Protein AF-A0A1M3BGA8-F1 (afdb_monomer_lite)

Sequence (116 aa):
MAIFKTNVILDMSLWQHWASPDEICKALLWLKDRVGLDRVVFASDMAGIEVSWTLKEWADQVWSFKEISKQLGGEITQEELELVMGGNAARLMALETPVGVGASARSSSNNTEERK

Structure (mmCIF, N/CA/C/O backbone):
data_AF-A0A1M3BGA8-F1
#
_entry.id   AF-A0A1M3BGA8-F1
#
loop_
_atom_site.group_PDB
_atom_site.id
_atom_site.type_symbol
_atom_site.label_atom_id
_atom_site.label_alt_id
_atom_site.label_comp_id
_atom_site.label_asym_id
_atom_site.label_entity_id
_atom_site.label_seq_id
_atom_site.pdbx_PDB_ins_code
_atom_site.Cartn_x
_atom_site.Cartn_y
_atom_site.Cartn_z
_atom_site.occupancy
_atom_site.B_iso_or_equiv
_atom_site.auth_seq_id
_atom_site.auth_comp_id
_atom_site.auth_asym_id
_atom_site.auth_atom_id
_atom_site.pdbx_PDB_model_num
ATOM 1 N N . MET A 1 1 ? -11.989 -15.269 -3.824 1.00 74.81 1 MET A N 1
ATOM 2 C CA . MET A 1 1 ? -11.107 -16.383 -3.399 1.00 74.81 1 MET A CA 1
ATOM 3 C C . MET A 1 1 ? -10.283 -16.023 -2.159 1.00 74.81 1 MET A C 1
ATOM 5 O O . MET A 1 1 ? -10.409 -16.740 -1.177 1.00 74.81 1 MET A O 1
ATOM 9 N N . ALA A 1 2 ? -9.520 -14.921 -2.154 1.00 86.06 2 ALA A N 1
ATOM 10 C CA . ALA A 1 2 ? -8.678 -14.511 -1.013 1.00 86.06 2 ALA A CA 1
ATOM 11 C C . ALA A 1 2 ? -9.438 -14.134 0.279 1.00 86.06 2 ALA A C 1
ATOM 13 O O . ALA A 1 2 ? -8.926 -14.329 1.378 1.00 86.06 2 ALA A O 1
ATOM 14 N N . ILE A 1 3 ? -10.694 -13.680 0.161 1.00 90.56 3 ILE A N 1
ATOM 15 C CA . ILE A 1 3 ? -11.580 -13.427 1.316 1.00 90.56 3 ILE A CA 1
ATOM 16 C C . ILE A 1 3 ? -11.755 -14.695 2.173 1.00 90.56 3 ILE A C 1
ATOM 18 O O . ILE A 1 3 ? -11.763 -14.621 3.394 1.00 90.56 3 ILE A O 1
ATOM 22 N N . PHE A 1 4 ? -11.855 -15.868 1.539 1.00 91.06 4 PHE A N 1
ATOM 23 C CA . PHE A 1 4 ? -12.150 -17.134 2.224 1.00 91.06 4 PHE A CA 1
ATOM 24 C C . PHE A 1 4 ? -10.919 -18.018 2.448 1.00 91.06 4 PHE A C 1
ATOM 26 O O . PHE A 1 4 ? -10.983 -18.971 3.218 1.00 91.06 4 PHE A O 1
ATOM 33 N N . LYS A 1 5 ? -9.809 -17.745 1.753 1.00 91.50 5 LYS A N 1
ATOM 34 C CA . LYS A 1 5 ? -8.579 -18.541 1.819 1.00 91.50 5 LYS A CA 1
ATOM 35 C C . LYS A 1 5 ? -7.453 -17.694 2.397 1.00 91.50 5 LYS A C 1
ATOM 37 O O . LYS A 1 5 ? -6.947 -16.797 1.730 1.00 91.50 5 LYS A O 1
ATOM 42 N N . THR A 1 6 ? -7.058 -17.994 3.629 1.00 88.06 6 THR A N 1
ATOM 43 C CA . THR A 1 6 ? -6.031 -17.241 4.369 1.00 88.06 6 THR A CA 1
ATOM 44 C C . THR A 1 6 ? -4.625 -17.410 3.798 1.00 88.06 6 THR A C 1
ATOM 46 O O . THR A 1 6 ? -3.786 -16.540 3.984 1.00 88.06 6 THR A O 1
ATOM 49 N N . ASN A 1 7 ? -4.381 -18.485 3.047 1.00 89.88 7 ASN A N 1
ATOM 50 C CA . ASN A 1 7 ? -3.117 -18.766 2.368 1.00 89.88 7 ASN A CA 1
ATOM 51 C C . ASN A 1 7 ? -2.995 -18.109 0.979 1.00 89.88 7 ASN A C 1
ATOM 53 O O . ASN A 1 7 ? -2.104 -18.467 0.213 1.00 89.88 7 ASN A O 1
ATOM 57 N N . VAL A 1 8 ? -3.913 -17.208 0.625 1.00 91.44 8 VAL A N 1
ATOM 58 C CA . VAL A 1 8 ? -3.879 -16.458 -0.634 1.00 91.44 8 VAL A CA 1
ATOM 59 C C . VAL A 1 8 ? -3.529 -15.008 -0.328 1.00 91.44 8 VAL A C 1
ATOM 61 O O . VAL A 1 8 ? -4.224 -14.349 0.446 1.00 91.44 8 VAL A O 1
ATOM 64 N N . ILE A 1 9 ? -2.463 -14.537 -0.968 1.00 92.25 9 ILE A N 1
ATOM 65 C CA . ILE A 1 9 ? -2.006 -13.147 -0.967 1.00 92.25 9 ILE A CA 1
ATOM 66 C C . ILE A 1 9 ? -2.484 -12.490 -2.259 1.00 92.25 9 ILE A C 1
ATOM 68 O O . ILE A 1 9 ? -2.617 -13.163 -3.283 1.00 92.25 9 ILE A O 1
ATOM 72 N N . LEU A 1 10 ? -2.776 -11.198 -2.194 1.00 93.00 10 LEU A N 1
ATOM 73 C CA . LEU A 1 10 ? -3.153 -10.391 -3.344 1.00 93.00 10 LEU A CA 1
ATOM 74 C C . LEU A 1 10 ? -1.998 -9.468 -3.710 1.00 93.00 10 LEU A C 1
ATOM 76 O O . LEU A 1 10 ? -1.472 -8.773 -2.847 1.00 93.00 10 LEU A O 1
ATOM 80 N N . ASP A 1 11 ? -1.635 -9.430 -4.980 1.00 89.38 11 ASP A N 1
ATOM 81 C CA . ASP A 1 11 ? -0.917 -8.309 -5.563 1.00 89.38 11 ASP A CA 1
ATOM 82 C C . ASP A 1 11 ? -1.934 -7.331 -6.156 1.00 89.38 11 ASP A C 1
ATOM 84 O O . ASP A 1 11 ? -2.936 -7.724 -6.759 1.00 89.38 11 ASP A O 1
ATOM 88 N N . MET A 1 12 ? -1.725 -6.038 -5.923 1.00 85.94 12 MET A N 1
ATOM 89 C CA . MET A 1 12 ? -2.543 -5.017 -6.563 1.00 85.94 12 MET A CA 1
ATOM 90 C C . MET A 1 12 ? -1.795 -4.477 -7.772 1.00 85.94 12 MET A C 1
ATOM 92 O O . MET A 1 12 ? -0.759 -3.834 -7.619 1.00 85.94 12 MET A O 1
ATOM 96 N N . SER A 1 13 ? -2.361 -4.722 -8.949 1.00 81.50 13 SER A N 1
ATOM 97 C CA . SER A 1 13 ? -1.872 -4.219 -10.226 1.00 81.50 13 SER A CA 1
ATOM 98 C C . SER A 1 13 ? -2.084 -2.713 -10.363 1.00 81.50 13 SER A C 1
ATOM 100 O O . SER A 1 13 ? -3.190 -2.254 -10.655 1.00 81.50 13 SER A O 1
ATOM 102 N N . LEU A 1 14 ? -1.030 -1.928 -10.147 1.00 79.94 14 LEU A N 1
ATOM 103 C CA . LEU A 1 14 ? -1.089 -0.466 -10.072 1.00 79.94 14 LEU A CA 1
ATOM 104 C C . LEU A 1 14 ? -0.704 0.233 -11.378 1.00 79.94 14 LEU A C 1
ATOM 106 O O . LEU A 1 14 ? 0.248 1.009 -11.440 1.00 79.94 14 LEU A O 1
ATOM 110 N N . TRP A 1 15 ? -1.480 -0.013 -12.429 1.00 77.81 15 TRP A N 1
ATOM 111 C CA . TRP A 1 15 ? -1.278 0.596 -13.743 1.00 77.81 15 TRP A CA 1
ATOM 112 C C . TRP A 1 15 ? -1.530 2.110 -13.681 1.00 77.81 15 TRP A C 1
ATOM 114 O O . TRP A 1 15 ? -2.670 2.553 -13.812 1.00 77.81 15 TRP A O 1
ATOM 124 N N . GLN A 1 16 ? -0.464 2.905 -13.524 1.00 72.94 16 GLN A N 1
ATOM 125 C CA . GLN A 1 16 ? -0.515 4.362 -13.283 1.00 72.94 16 GLN A CA 1
ATOM 126 C C . GLN A 1 16 ? -1.388 5.176 -14.264 1.00 72.94 16 GLN A C 1
ATOM 128 O O . GLN A 1 16 ? -1.829 6.269 -13.930 1.00 72.94 16 GLN A O 1
ATOM 133 N N . HIS A 1 17 ? -1.650 4.663 -15.472 1.00 77.75 17 HIS A N 1
ATOM 134 C CA . HIS A 1 17 ? -2.429 5.355 -16.515 1.00 77.75 17 HIS A CA 1
ATOM 135 C C . HIS A 1 17 ? -3.913 5.001 -16.546 1.00 77.75 17 HIS A C 1
ATOM 137 O O . HIS A 1 17 ? -4.668 5.601 -17.305 1.00 77.75 17 HIS A O 1
ATOM 143 N N . TRP A 1 18 ? -4.323 3.983 -15.793 1.00 78.00 18 TRP A N 1
ATOM 144 C CA . TRP A 1 18 ? -5.657 3.389 -15.912 1.00 78.00 18 TRP A CA 1
ATOM 145 C C . TRP A 1 18 ? -6.588 3.759 -14.760 1.00 78.00 18 TRP A C 1
ATOM 147 O O . TRP A 1 18 ? -7.785 3.500 -14.851 1.00 78.00 18 TRP A O 1
ATOM 157 N N . ALA A 1 19 ? -6.057 4.360 -13.694 1.00 82.62 19 ALA A N 1
ATOM 158 C CA . ALA A 1 19 ? -6.834 4.794 -12.544 1.00 82.62 19 ALA A CA 1
ATOM 159 C C . ALA A 1 19 ? -6.183 6.005 -11.868 1.00 82.62 19 ALA A C 1
ATOM 161 O O . ALA A 1 19 ? -4.962 6.097 -11.745 1.00 82.62 19 ALA A O 1
ATOM 162 N N . SER A 1 20 ? -7.017 6.926 -11.399 1.00 88.19 20 SER A N 1
ATOM 163 C CA . SER A 1 20 ? -6.590 8.040 -10.557 1.00 88.19 20 SER A CA 1
ATOM 164 C C . SER A 1 20 ? -6.130 7.560 -9.171 1.00 88.19 20 SER A C 1
ATOM 166 O O . SER A 1 20 ? -6.556 6.497 -8.704 1.00 88.19 20 SER A O 1
ATOM 168 N N . PRO A 1 21 ? -5.315 8.357 -8.453 1.00 89.19 21 PRO A N 1
ATOM 169 C CA . PRO A 1 21 ? -4.935 8.049 -7.076 1.00 89.19 21 PRO A CA 1
ATOM 170 C C . PRO A 1 21 ? -6.121 7.742 -6.149 1.00 89.19 21 PRO A C 1
ATOM 172 O O . PRO A 1 21 ? -6.055 6.802 -5.359 1.00 89.19 21 PRO A O 1
ATOM 175 N N . ASP A 1 22 ? -7.229 8.472 -6.283 1.00 93.12 22 ASP A N 1
ATOM 176 C CA . ASP A 1 22 ? -8.437 8.260 -5.480 1.00 93.12 22 ASP A CA 1
ATOM 177 C C . ASP A 1 22 ? -9.092 6.905 -5.766 1.00 93.12 22 ASP A C 1
ATOM 179 O O . ASP A 1 22 ? -9.541 6.225 -4.844 1.00 93.12 22 ASP A O 1
ATOM 183 N N . GLU A 1 23 ? -9.161 6.488 -7.032 1.00 92.00 23 GLU A N 1
ATOM 184 C CA . GLU A 1 23 ? -9.719 5.185 -7.422 1.00 92.00 23 GLU A CA 1
ATOM 185 C C . GLU A 1 23 ? -8.882 4.034 -6.870 1.00 92.00 23 GLU A C 1
ATOM 187 O O . GLU A 1 23 ? -9.422 3.052 -6.354 1.00 92.00 23 GLU A O 1
ATOM 192 N N . ILE A 1 24 ? -7.563 4.189 -6.904 1.00 91.38 24 ILE A N 1
ATOM 193 C CA . ILE A 1 24 ? -6.627 3.214 -6.354 1.00 91.38 24 ILE A CA 1
ATOM 194 C C . ILE A 1 24 ? -6.739 3.166 -4.826 1.00 91.38 24 ILE A C 1
ATOM 196 O O . ILE A 1 24 ? -6.800 2.084 -4.238 1.00 91.38 24 ILE A O 1
ATOM 200 N N . CYS A 1 25 ? -6.846 4.321 -4.169 1.00 94.25 25 CYS A N 1
ATOM 201 C CA . CYS A 1 25 ? -7.054 4.390 -2.728 1.00 94.25 25 CYS A CA 1
ATOM 202 C C . CYS A 1 25 ? -8.389 3.741 -2.313 1.00 94.25 25 CYS A C 1
ATOM 204 O O . CYS A 1 25 ? -8.429 2.977 -1.347 1.00 94.25 25 CYS A O 1
ATOM 206 N N . LYS A 1 26 ? -9.473 3.943 -3.079 1.00 95.25 26 LYS A N 1
ATOM 207 C CA . LYS A 1 26 ? -10.756 3.240 -2.867 1.00 95.25 26 LYS A CA 1
ATOM 208 C C . LYS A 1 26 ? -10.611 1.726 -2.996 1.00 95.25 26 LYS A C 1
ATOM 210 O O . LYS A 1 26 ? -11.204 0.996 -2.204 1.00 95.25 26 LYS A O 1
ATOM 215 N N . ALA A 1 27 ? -9.831 1.245 -3.965 1.00 93.44 27 ALA A N 1
ATOM 216 C CA . ALA A 1 27 ? -9.564 -0.182 -4.116 1.00 93.44 27 ALA A CA 1
ATOM 217 C C . ALA A 1 27 ? -8.809 -0.746 -2.901 1.00 93.44 27 ALA A C 1
ATOM 219 O O . ALA A 1 27 ? -9.182 -1.800 -2.386 1.00 93.44 27 ALA A O 1
ATOM 220 N N . LEU A 1 28 ? -7.816 -0.017 -2.381 1.00 94.38 28 LEU A N 1
ATOM 221 C CA . LEU A 1 28 ? -7.115 -0.388 -1.148 1.00 94.38 28 LEU A CA 1
ATOM 222 C C . LEU A 1 28 ? -8.034 -0.408 0.073 1.00 94.38 28 LEU A C 1
ATOM 224 O O . LEU A 1 28 ? -7.982 -1.365 0.839 1.00 94.38 28 LEU A O 1
ATOM 228 N N . LEU A 1 29 ? -8.905 0.589 0.241 1.00 96.88 29 LEU A N 1
ATOM 229 C CA . LEU A 1 29 ? -9.904 0.597 1.316 1.00 96.88 29 LEU A CA 1
ATOM 230 C C . LEU A 1 29 ? -10.849 -0.606 1.216 1.00 96.88 29 LEU A C 1
ATOM 232 O O . LEU A 1 29 ? -11.105 -1.292 2.202 1.00 96.88 29 LEU A O 1
ATOM 236 N N . TRP A 1 30 ? -11.303 -0.933 0.007 1.00 95.69 30 TRP A N 1
ATOM 237 C CA . TRP A 1 30 ? -12.130 -2.115 -0.209 1.00 95.69 30 TRP A CA 1
ATOM 238 C C . TRP A 1 30 ? -11.385 -3.415 0.134 1.00 95.69 30 TRP A C 1
ATOM 240 O O . TRP A 1 30 ? -11.954 -4.317 0.753 1.00 95.69 30 TRP A O 1
ATOM 250 N N . LEU A 1 31 ? -10.105 -3.523 -0.235 1.00 95.19 31 LEU A N 1
ATOM 251 C CA . LEU A 1 31 ? -9.266 -4.671 0.114 1.00 95.19 31 LEU A CA 1
ATOM 252 C C . LEU A 1 31 ? -9.022 -4.763 1.622 1.00 95.19 31 LEU A C 1
ATOM 254 O O . LEU A 1 31 ? -9.115 -5.859 2.181 1.00 95.19 31 LEU A O 1
ATOM 258 N N . LYS A 1 32 ? -8.775 -3.629 2.284 1.00 95.56 32 LYS A N 1
ATOM 259 C CA . LYS A 1 32 ? -8.655 -3.529 3.740 1.00 95.56 32 LYS A CA 1
ATOM 260 C C . LYS A 1 32 ? -9.880 -4.134 4.422 1.00 95.56 32 LYS A C 1
ATOM 262 O O . LYS A 1 32 ? -9.727 -5.067 5.205 1.00 95.56 32 LYS A O 1
ATOM 267 N N . ASP A 1 33 ? -11.078 -3.692 4.049 1.00 95.81 33 ASP A N 1
ATOM 268 C CA . ASP A 1 33 ? -12.329 -4.126 4.684 1.00 95.81 33 ASP A CA 1
ATOM 269 C C . ASP A 1 33 ? -12.651 -5.611 4.465 1.00 95.81 33 ASP A C 1
ATOM 271 O O . ASP A 1 33 ? -13.366 -6.231 5.253 1.00 95.81 33 ASP A O 1
ATOM 275 N N . ARG A 1 34 ? -12.174 -6.199 3.362 1.00 94.62 34 ARG A N 1
ATOM 276 C CA . ARG A 1 34 ? -12.551 -7.563 2.952 1.00 94.62 34 ARG A CA 1
ATOM 277 C C . ARG A 1 34 ? -11.493 -8.616 3.240 1.00 94.62 34 ARG A C 1
ATOM 279 O O . ARG A 1 34 ? -11.836 -9.790 3.383 1.00 94.62 34 ARG A O 1
ATOM 286 N N . VAL A 1 35 ? -10.224 -8.229 3.238 1.00 94.75 35 VAL A N 1
ATOM 287 C CA . VAL A 1 35 ? -9.082 -9.153 3.267 1.00 94.75 35 VAL A CA 1
ATOM 288 C C . VAL A 1 35 ? -8.045 -8.729 4.310 1.00 94.75 35 VAL A C 1
ATOM 290 O O . VAL A 1 35 ? -7.398 -9.603 4.883 1.00 94.75 35 VAL A O 1
ATOM 293 N N . GLY A 1 36 ? -7.926 -7.439 4.612 1.00 95.25 36 GLY A N 1
ATOM 294 C CA . GLY A 1 36 ? -6.841 -6.909 5.432 1.00 95.25 36 GLY A CA 1
ATOM 295 C C . GLY A 1 36 ? -5.600 -6.610 4.591 1.00 95.25 36 GLY A C 1
ATOM 296 O O . GLY A 1 36 ? -5.236 -7.363 3.681 1.00 95.25 36 GLY A O 1
ATOM 297 N N . LEU A 1 37 ? -4.960 -5.473 4.875 1.00 95.94 37 LEU A N 1
ATOM 298 C CA . LEU A 1 37 ? -3.793 -5.004 4.121 1.00 95.94 37 LEU A CA 1
ATOM 299 C C . LEU A 1 37 ? -2.512 -5.781 4.448 1.00 95.94 37 LEU A C 1
ATOM 301 O O . LEU A 1 37 ? -1.559 -5.714 3.684 1.00 95.94 37 LEU A O 1
ATOM 305 N N . ASP A 1 38 ? -2.502 -6.618 5.487 1.00 95.50 38 ASP A N 1
ATOM 306 C CA . ASP A 1 38 ? -1.438 -7.588 5.787 1.00 95.50 38 ASP A CA 1
ATOM 307 C C . ASP A 1 38 ? -1.323 -8.716 4.741 1.00 95.50 38 ASP A C 1
ATOM 309 O O . ASP A 1 38 ? -0.407 -9.539 4.787 1.00 95.50 38 ASP A O 1
ATOM 313 N N . ARG A 1 39 ? -2.246 -8.773 3.778 1.00 94.81 39 ARG A N 1
ATOM 314 C CA . ARG A 1 39 ? -2.242 -9.755 2.684 1.00 94.81 39 ARG A CA 1
ATOM 315 C C . ARG A 1 39 ? -2.213 -9.115 1.301 1.00 94.81 39 ARG A C 1
ATOM 317 O O . ARG A 1 39 ? -2.481 -9.806 0.319 1.00 94.81 39 ARG A O 1
ATOM 324 N N . VAL A 1 40 ? -1.892 -7.824 1.219 1.00 95.00 40 VAL A N 1
ATOM 325 C CA . VAL A 1 40 ? -1.820 -7.072 -0.038 1.00 95.00 40 VAL A CA 1
ATOM 326 C C . VAL A 1 40 ? -0.384 -6.632 -0.303 1.00 95.00 40 VAL A C 1
ATOM 328 O O . VAL A 1 40 ? 0.254 -6.018 0.547 1.00 95.00 40 VAL A O 1
ATOM 331 N N . VAL A 1 41 ? 0.130 -6.936 -1.489 1.00 92.50 41 VAL A N 1
ATOM 332 C CA . VAL A 1 41 ? 1.468 -6.547 -1.940 1.00 92.50 41 VAL A CA 1
ATOM 333 C C . VAL A 1 41 ? 1.345 -5.474 -3.016 1.00 92.50 41 VAL A C 1
ATOM 335 O O . VAL A 1 41 ? 0.545 -5.596 -3.945 1.00 92.50 41 VAL A O 1
ATOM 338 N N . PHE A 1 42 ? 2.149 -4.420 -2.891 1.00 87.44 42 PHE A N 1
ATOM 339 C CA . PHE A 1 42 ? 2.307 -3.412 -3.930 1.00 87.44 42 PHE A CA 1
ATOM 340 C C . PHE A 1 42 ? 3.023 -3.997 -5.153 1.00 87.44 42 PHE A C 1
ATOM 342 O O . PHE A 1 42 ? 4.134 -4.517 -5.040 1.00 87.44 42 PHE A O 1
ATOM 349 N N . ALA A 1 43 ? 2.415 -3.848 -6.328 1.00 85.94 43 ALA A N 1
ATOM 350 C CA . ALA A 1 43 ? 3.042 -4.128 -7.611 1.00 85.94 43 ALA A CA 1
ATOM 351 C C . ALA A 1 43 ? 2.824 -2.926 -8.532 1.00 85.94 43 ALA A C 1
ATOM 353 O O . ALA A 1 43 ? 1.695 -2.609 -8.890 1.00 85.94 43 ALA A O 1
ATOM 354 N N . SER A 1 44 ? 3.901 -2.229 -8.905 1.00 81.94 44 SER A N 1
ATOM 355 C CA . SER A 1 44 ? 3.809 -1.026 -9.744 1.00 81.94 44 SER A CA 1
ATOM 356 C C . SER A 1 44 ? 3.432 -1.309 -11.198 1.00 81.94 44 SER A C 1
ATOM 358 O O . SER A 1 44 ? 3.121 -0.371 -11.922 1.00 81.94 44 SER A O 1
ATOM 360 N N . ASP A 1 45 ? 3.522 -2.568 -11.644 1.00 79.88 45 ASP A N 1
ATOM 361 C CA . ASP A 1 45 ? 3.283 -2.998 -13.027 1.00 79.88 45 ASP A CA 1
ATOM 362 C C . ASP A 1 45 ? 4.013 -2.142 -14.082 1.00 79.88 45 ASP A C 1
ATOM 364 O O . ASP A 1 45 ? 3.540 -1.913 -15.190 1.00 79.88 45 ASP A O 1
ATOM 368 N N . MET A 1 46 ? 5.225 -1.689 -13.745 1.00 72.06 46 MET A N 1
ATOM 369 C CA . MET A 1 46 ? 5.999 -0.697 -14.507 1.00 72.06 46 MET A CA 1
ATOM 370 C C . MET A 1 46 ? 6.776 -1.273 -15.718 1.00 72.06 46 MET A C 1
ATOM 372 O O . MET A 1 46 ? 7.665 -0.618 -16.262 1.00 72.06 46 MET A O 1
ATOM 376 N N . ALA A 1 47 ? 6.510 -2.504 -16.166 1.00 61.66 47 ALA A N 1
ATOM 377 C CA . ALA A 1 47 ? 7.314 -3.131 -17.221 1.00 61.66 47 ALA A CA 1
ATOM 378 C C . ALA A 1 47 ? 6.865 -2.717 -18.640 1.00 61.66 47 ALA A C 1
ATOM 380 O O . ALA A 1 47 ? 5.840 -3.173 -19.136 1.00 61.66 47 ALA A O 1
ATOM 381 N N . GLY A 1 48 ? 7.680 -1.907 -19.329 1.00 61.53 48 GLY A N 1
ATOM 382 C CA . GLY A 1 48 ? 7.615 -1.720 -20.790 1.00 61.53 48 GLY A CA 1
ATOM 383 C C . GLY A 1 48 ? 6.541 -0.765 -21.330 1.00 61.53 48 GLY A C 1
ATOM 384 O O . GLY A 1 48 ? 6.420 -0.635 -22.546 1.00 61.53 48 GLY A O 1
ATOM 385 N N . ILE A 1 49 ? 5.792 -0.086 -20.462 1.00 57.88 49 ILE A N 1
ATOM 386 C CA . ILE A 1 49 ? 4.814 0.953 -20.824 1.00 57.88 49 ILE A CA 1
ATOM 387 C C . ILE A 1 49 ? 5.429 2.342 -20.639 1.00 57.88 49 ILE A C 1
ATOM 389 O O . ILE A 1 49 ? 6.254 2.539 -19.750 1.00 57.88 49 ILE A O 1
ATOM 393 N N . GLU A 1 50 ? 5.045 3.296 -21.492 1.00 58.16 50 GLU A N 1
ATOM 394 C CA . GLU A 1 50 ? 5.416 4.712 -21.382 1.00 58.16 50 GLU A CA 1
ATOM 395 C C . GLU A 1 50 ? 5.214 5.175 -19.935 1.00 58.16 50 GLU A C 1
ATOM 397 O O . GLU A 1 50 ? 4.138 4.988 -19.381 1.00 58.16 50 GLU A O 1
ATOM 402 N N . VAL A 1 51 ? 6.249 5.689 -19.272 1.00 64.69 51 VAL A N 1
ATOM 403 C CA . VAL A 1 51 ? 6.165 6.055 -17.854 1.00 64.69 51 VAL A CA 1
ATOM 404 C C . VAL A 1 51 ? 5.909 7.550 -17.719 1.00 64.69 51 VAL A C 1
ATOM 406 O O . VAL A 1 51 ? 6.802 8.343 -17.997 1.00 64.69 51 VAL A O 1
ATOM 409 N N . SER A 1 52 ? 4.700 7.950 -17.305 1.00 74.56 52 SER A N 1
ATOM 410 C CA . SER A 1 52 ? 4.448 9.365 -16.983 1.00 74.56 52 SER A CA 1
ATOM 411 C C . SER A 1 52 ? 5.174 9.770 -15.707 1.00 74.56 52 SER A C 1
ATOM 413 O O . SER A 1 52 ? 5.638 10.903 -15.627 1.00 74.56 52 SER A O 1
ATOM 415 N N . TRP A 1 53 ? 5.305 8.846 -14.748 1.00 80.19 53 TRP A N 1
ATOM 416 C CA . TRP A 1 53 ? 6.003 9.052 -13.483 1.00 80.19 53 TRP A CA 1
ATOM 417 C C . TRP A 1 53 ? 7.136 8.040 -13.300 1.00 80.19 53 TRP A C 1
ATOM 419 O O . TRP A 1 53 ? 7.073 6.887 -13.732 1.00 80.19 53 TRP A O 1
ATOM 429 N N . THR A 1 54 ? 8.193 8.476 -12.630 1.00 85.75 54 THR A N 1
ATOM 430 C CA . THR A 1 54 ? 9.255 7.609 -12.124 1.00 85.75 54 THR A CA 1
ATOM 431 C C . THR A 1 54 ? 8.720 6.679 -11.029 1.00 85.75 54 THR A C 1
ATOM 433 O O . THR A 1 54 ? 7.731 6.980 -10.361 1.00 85.75 54 THR A O 1
ATOM 436 N N . LEU A 1 55 ? 9.421 5.568 -10.762 1.00 84.25 55 LEU A N 1
ATOM 437 C CA . LEU A 1 55 ? 9.067 4.667 -9.654 1.00 84.25 55 LEU A CA 1
ATOM 438 C C . LEU A 1 55 ? 8.986 5.406 -8.309 1.00 84.25 55 LEU A C 1
ATOM 440 O O . LEU A 1 55 ? 8.149 5.072 -7.475 1.00 84.25 55 LEU A O 1
ATOM 444 N N . LYS A 1 56 ? 9.851 6.407 -8.098 1.00 87.62 56 LYS A N 1
ATOM 445 C CA . LYS A 1 56 ? 9.853 7.206 -6.873 1.00 87.62 56 LYS A CA 1
ATOM 446 C C . LYS A 1 56 ? 8.578 8.039 -6.755 1.00 87.62 56 LYS A C 1
ATOM 448 O O . LYS A 1 56 ? 7.940 7.996 -5.714 1.00 87.62 56 LYS A O 1
ATOM 453 N N . GLU A 1 57 ? 8.205 8.763 -7.806 1.00 87.88 57 GLU A N 1
ATOM 454 C CA . GLU A 1 57 ? 6.968 9.555 -7.828 1.00 87.88 57 GLU A CA 1
ATOM 455 C C . GLU A 1 57 ? 5.738 8.663 -7.631 1.00 87.88 57 GLU A C 1
ATOM 457 O O . GLU A 1 57 ? 4.831 9.018 -6.883 1.00 87.88 57 GLU A O 1
ATOM 462 N N . TRP A 1 58 ? 5.743 7.461 -8.218 1.00 87.06 58 TRP A N 1
ATOM 463 C CA . TRP A 1 58 ? 4.682 6.482 -8.000 1.00 87.06 58 TRP A CA 1
ATOM 464 C C . TRP A 1 58 ? 4.615 6.000 -6.542 1.00 87.06 58 TRP A C 1
ATOM 466 O O . TRP A 1 58 ? 3.541 5.958 -5.942 1.00 87.06 58 TRP A O 1
ATOM 476 N N . ALA A 1 59 ? 5.761 5.689 -5.935 1.00 89.38 59 ALA A N 1
ATOM 477 C CA . ALA A 1 59 ? 5.832 5.315 -4.526 1.00 89.38 59 ALA A CA 1
ATOM 478 C C . ALA A 1 59 ? 5.378 6.460 -3.602 1.00 89.38 59 ALA A C 1
ATOM 480 O O . ALA A 1 59 ? 4.596 6.228 -2.682 1.00 89.38 59 ALA A O 1
ATOM 481 N N . ASP A 1 60 ? 5.825 7.692 -3.862 1.00 91.19 60 ASP A N 1
ATOM 482 C CA . ASP A 1 60 ? 5.419 8.890 -3.119 1.00 91.19 60 ASP A CA 1
ATOM 483 C C . ASP A 1 60 ? 3.898 9.118 -3.216 1.00 91.19 60 ASP A C 1
ATOM 485 O O . ASP A 1 60 ? 3.259 9.461 -2.219 1.00 91.19 60 ASP A O 1
ATOM 489 N N . GLN A 1 61 ? 3.292 8.868 -4.384 1.00 90.25 61 GLN A N 1
ATOM 490 C CA . GLN A 1 61 ? 1.839 8.928 -4.541 1.00 90.25 61 GLN A CA 1
ATOM 491 C C . GLN A 1 61 ? 1.135 7.926 -3.624 1.00 90.25 61 GLN A C 1
ATOM 493 O O . GLN A 1 61 ? 0.157 8.289 -2.969 1.00 90.25 61 GLN A O 1
ATOM 498 N N . VAL A 1 62 ? 1.607 6.682 -3.549 1.00 91.19 62 VAL A N 1
ATOM 499 C CA . VAL A 1 62 ? 0.984 5.675 -2.677 1.00 91.19 62 VAL A CA 1
ATOM 500 C C . VAL A 1 62 ? 1.138 6.042 -1.204 1.00 91.19 62 VAL A C 1
ATOM 502 O O . VAL A 1 62 ? 0.191 5.861 -0.440 1.00 91.19 62 VAL A O 1
ATOM 505 N N . TRP A 1 63 ? 2.251 6.666 -0.805 1.00 94.44 63 TRP A N 1
ATOM 506 C CA . TRP A 1 63 ? 2.405 7.197 0.554 1.00 94.44 63 TRP A CA 1
ATOM 507 C C . TRP A 1 63 ? 1.334 8.232 0.930 1.00 94.44 63 TRP A C 1
ATOM 509 O O . TRP A 1 63 ? 0.924 8.285 2.088 1.00 94.44 63 TRP A O 1
ATOM 519 N N . SER A 1 64 ? 0.814 8.997 -0.035 1.00 94.81 64 SER A N 1
ATOM 520 C CA . SER A 1 64 ? -0.267 9.966 0.215 1.00 94.81 64 SER A CA 1
ATOM 521 C C . SER A 1 64 ? -1.653 9.336 0.433 1.00 94.81 64 SER A C 1
ATOM 523 O O . SER A 1 64 ? -2.617 10.031 0.765 1.00 94.81 64 SER A O 1
ATOM 525 N N . PHE A 1 65 ? -1.797 8.012 0.278 1.00 95.06 65 PHE A N 1
ATOM 526 C CA . PHE A 1 65 ? -3.071 7.326 0.521 1.00 95.06 65 PHE A CA 1
ATOM 527 C C . PHE A 1 65 ? -3.526 7.372 1.976 1.00 95.06 65 PHE A C 1
ATOM 529 O O . PHE A 1 65 ? -4.719 7.227 2.248 1.00 95.06 65 PHE A O 1
ATOM 536 N N . LYS A 1 66 ? -2.624 7.646 2.914 1.00 95.31 66 LYS A N 1
ATOM 537 C CA . LYS A 1 66 ? -2.984 7.931 4.304 1.00 95.31 66 LYS A CA 1
ATOM 538 C C . LYS A 1 66 ? -3.893 9.158 4.417 1.00 95.31 66 LYS A C 1
ATOM 540 O O . LYS A 1 66 ? -4.866 9.146 5.167 1.00 95.31 66 LYS A O 1
ATOM 545 N N . GLU A 1 67 ? -3.610 10.209 3.658 1.00 96.81 67 GLU A N 1
ATOM 546 C CA . GLU A 1 67 ? -4.408 11.431 3.621 1.00 96.81 67 GLU A CA 1
ATOM 547 C C . GLU A 1 67 ? -5.625 11.276 2.703 1.00 96.81 67 GLU A C 1
ATOM 549 O O . GLU A 1 67 ? -6.734 11.641 3.099 1.00 96.81 67 GLU A O 1
ATOM 554 N N . ILE A 1 68 ? -5.448 10.688 1.514 1.00 96.31 68 ILE A N 1
ATOM 555 C CA . ILE A 1 68 ? -6.540 10.479 0.546 1.00 96.31 68 ILE A CA 1
ATOM 556 C C . ILE A 1 68 ? -7.623 9.570 1.139 1.00 96.31 68 ILE A C 1
ATOM 558 O O . ILE A 1 68 ? -8.808 9.877 1.036 1.00 96.31 68 ILE A O 1
ATOM 562 N N . SER A 1 69 ? -7.251 8.496 1.844 1.00 97.50 69 SER A N 1
ATOM 563 C CA . SER A 1 69 ? -8.228 7.588 2.463 1.00 97.50 69 SER A CA 1
ATOM 564 C C . SER A 1 69 ? -9.176 8.309 3.422 1.00 97.50 69 SER A C 1
ATOM 566 O O . SER A 1 69 ? -10.379 8.048 3.388 1.00 97.50 69 SER A O 1
ATOM 568 N N . LYS A 1 70 ? -8.670 9.280 4.194 1.00 97.38 70 LYS A N 1
ATOM 569 C CA . LYS A 1 70 ? -9.481 10.115 5.096 1.00 97.38 70 LYS A CA 1
ATOM 570 C C . LYS A 1 70 ? -10.475 10.982 4.336 1.00 97.38 70 LYS A C 1
ATOM 572 O O . LYS A 1 70 ? -11.629 11.089 4.742 1.00 97.38 70 LYS A O 1
ATOM 577 N N . GLN A 1 71 ? -10.050 11.572 3.219 1.00 96.75 71 GLN A N 1
ATOM 578 C CA . GLN A 1 71 ? -10.932 12.356 2.346 1.00 96.75 71 GLN A CA 1
ATOM 579 C C . GLN A 1 71 ? -12.032 11.489 1.716 1.00 96.75 71 GLN A C 1
ATOM 581 O O . GLN A 1 71 ? -13.138 11.966 1.475 1.00 96.75 71 GLN A O 1
ATOM 586 N N . LEU A 1 72 ? -11.747 10.203 1.511 1.00 96.62 72 LEU A N 1
ATOM 587 C CA . LEU A 1 72 ? -12.679 9.209 0.985 1.00 96.62 72 LEU A CA 1
ATOM 588 C C . LEU A 1 72 ? -13.578 8.562 2.055 1.00 96.62 72 LEU A C 1
ATOM 590 O O . LEU A 1 72 ? -14.375 7.685 1.723 1.00 96.62 72 LEU A O 1
ATOM 594 N N . GLY A 1 73 ? -13.478 8.988 3.319 1.00 96.19 73 GLY A N 1
ATOM 595 C CA . GLY A 1 73 ? -14.291 8.476 4.427 1.00 96.19 73 GLY A CA 1
ATOM 596 C C . GLY A 1 73 ? -13.804 7.154 5.029 1.00 96.19 73 GLY A C 1
ATOM 597 O O . GLY A 1 73 ? -14.539 6.538 5.798 1.00 96.19 73 GLY A O 1
ATOM 598 N N . GLY A 1 74 ? -12.591 6.718 4.688 1.00 96.12 74 GLY A N 1
ATOM 599 C CA . GLY A 1 74 ? -11.909 5.584 5.306 1.00 96.12 74 GLY A CA 1
ATOM 600 C C . GLY A 1 74 ? -10.674 6.019 6.093 1.00 96.12 74 GLY A C 1
ATOM 601 O O . GLY A 1 74 ? -10.432 7.200 6.327 1.00 96.12 74 GLY A O 1
ATOM 602 N N . GLU A 1 75 ? -9.860 5.051 6.488 1.00 97.19 75 GLU A N 1
ATOM 603 C CA . GLU A 1 75 ? -8.558 5.312 7.093 1.00 97.19 75 GLU A CA 1
ATOM 604 C C . GLU A 1 75 ? -7.602 4.193 6.699 1.00 97.19 75 GLU A C 1
ATOM 606 O O . GLU A 1 75 ? -7.920 3.019 6.882 1.00 97.19 75 GLU A O 1
ATOM 611 N N . ILE A 1 76 ? -6.439 4.555 6.165 1.00 97.44 76 ILE A N 1
ATOM 612 C CA . ILE A 1 76 ? -5.286 3.664 6.029 1.00 97.44 76 ILE A CA 1
ATOM 613 C C . ILE A 1 76 ? -4.227 4.179 7.000 1.00 97.44 76 ILE A C 1
ATOM 615 O O . ILE A 1 76 ? -3.820 5.342 6.915 1.00 97.44 76 ILE A O 1
ATOM 619 N N . THR A 1 77 ? -3.819 3.346 7.956 1.00 97.06 77 THR A N 1
ATOM 620 C CA . THR A 1 77 ? -2.820 3.741 8.954 1.00 97.06 77 THR A CA 1
ATOM 621 C C . THR A 1 77 ? -1.413 3.726 8.360 1.00 97.06 77 THR A C 1
ATOM 623 O O . THR A 1 77 ? -1.176 3.224 7.261 1.00 97.06 77 THR A O 1
ATOM 626 N N . GLN A 1 78 ? -0.457 4.292 9.098 1.00 96.19 78 GLN A N 1
ATOM 627 C CA . GLN A 1 78 ? 0.945 4.283 8.690 1.00 96.19 78 GLN A CA 1
ATOM 628 C C . GLN A 1 78 ? 1.477 2.847 8.567 1.00 96.19 78 GLN A C 1
ATOM 630 O O . GLN A 1 78 ? 2.108 2.502 7.574 1.00 96.19 78 GLN A O 1
ATOM 635 N N . GLU A 1 79 ? 1.161 2.012 9.552 1.00 96.62 79 GLU A N 1
ATOM 636 C CA . GLU A 1 79 ? 1.605 0.623 9.652 1.00 96.62 79 GLU A CA 1
ATOM 637 C C . GLU A 1 79 ? 1.024 -0.222 8.511 1.00 96.62 79 GLU A C 1
ATOM 639 O O . GLU A 1 79 ? 1.714 -1.037 7.904 1.00 96.62 79 GLU A O 1
ATOM 644 N N . GLU A 1 80 ? -0.247 -0.002 8.169 1.00 96.94 80 GLU A N 1
ATOM 645 C CA . GLU A 1 80 ? -0.884 -0.672 7.035 1.00 96.94 80 GLU A CA 1
ATOM 646 C C . GLU A 1 80 ? -0.247 -0.283 5.702 1.00 96.94 80 GLU A C 1
ATOM 648 O O . GLU A 1 80 ? -0.072 -1.125 4.819 1.00 96.94 80 GLU A O 1
ATOM 653 N N . LEU A 1 81 ? 0.121 0.988 5.555 1.00 95.25 81 LEU A N 1
ATOM 654 C CA . LEU A 1 81 ? 0.762 1.474 4.345 1.00 95.25 81 LEU A CA 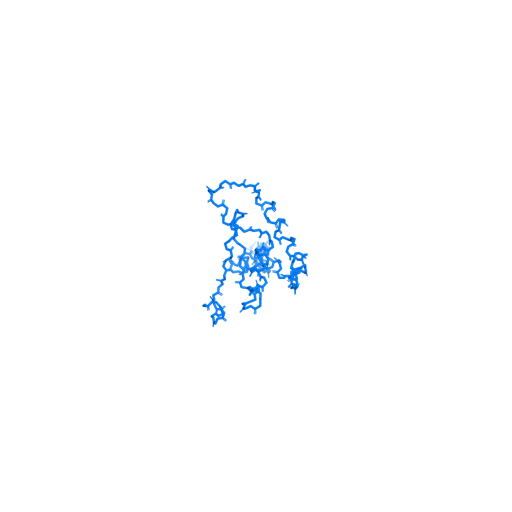1
ATOM 655 C C . LEU A 1 81 ? 2.191 0.939 4.214 1.00 95.25 81 LEU A C 1
ATOM 657 O O . LEU A 1 81 ? 2.593 0.551 3.122 1.00 95.25 81 LEU A O 1
ATOM 661 N N . GLU A 1 82 ? 2.926 0.817 5.320 1.00 95.69 82 GLU A N 1
ATOM 662 C CA . GLU A 1 82 ? 4.241 0.164 5.370 1.00 95.69 82 GLU A CA 1
ATOM 663 C C . GLU A 1 82 ? 4.179 -1.316 4.966 1.00 95.69 82 GLU A C 1
ATOM 665 O O . GLU A 1 82 ? 5.046 -1.798 4.229 1.00 95.69 82 GLU A O 1
ATOM 670 N N . LEU A 1 83 ? 3.125 -2.033 5.377 1.00 95.31 83 LEU A N 1
ATOM 671 C CA . LEU A 1 83 ? 2.882 -3.407 4.933 1.00 95.31 83 LEU A CA 1
ATOM 672 C C . LEU A 1 83 ? 2.708 -3.478 3.411 1.00 95.31 83 LEU A C 1
ATOM 674 O O . LEU A 1 83 ? 3.351 -4.307 2.760 1.00 95.31 83 LEU A O 1
ATOM 678 N N . VAL A 1 84 ? 1.892 -2.591 2.836 1.00 94.00 84 VAL A N 1
ATOM 679 C CA . VAL A 1 84 ? 1.656 -2.532 1.385 1.00 94.00 84 VAL A CA 1
ATOM 680 C C . VAL A 1 84 ? 2.929 -2.138 0.632 1.00 94.00 84 VAL A C 1
ATOM 682 O O . VAL A 1 84 ? 3.276 -2.797 -0.347 1.00 94.00 84 VAL A O 1
ATOM 685 N N . MET A 1 85 ? 3.664 -1.132 1.116 1.00 92.94 85 MET A N 1
ATOM 686 C CA . MET A 1 85 ? 4.852 -0.548 0.470 1.00 92.94 85 MET A CA 1
ATOM 687 C C . MET A 1 85 ? 6.111 -1.425 0.505 1.00 92.94 85 MET A C 1
ATOM 689 O O . MET A 1 85 ? 7.175 -1.005 0.051 1.00 92.94 85 MET A O 1
ATOM 693 N N . GLY A 1 86 ? 6.005 -2.656 1.001 1.00 91.12 86 GLY A N 1
ATOM 694 C CA . GLY A 1 86 ? 7.074 -3.646 0.904 1.00 91.12 86 GLY A CA 1
ATOM 695 C C . GLY A 1 86 ? 7.178 -4.571 2.107 1.00 91.12 86 GLY A C 1
ATOM 696 O O . GLY A 1 86 ? 7.759 -5.645 1.966 1.00 91.12 86 GLY A O 1
ATOM 697 N N . GLY A 1 87 ? 6.581 -4.225 3.254 1.00 94.56 87 GLY A N 1
ATOM 698 C CA . GLY A 1 87 ? 6.627 -5.065 4.456 1.00 94.56 87 GLY A CA 1
ATOM 699 C C . GLY A 1 87 ? 6.066 -6.470 4.219 1.00 94.56 87 GLY A C 1
ATOM 700 O O . GLY A 1 87 ? 6.673 -7.469 4.606 1.00 94.56 87 GLY A O 1
ATOM 701 N N . ASN A 1 88 ? 4.956 -6.582 3.484 1.00 94.69 88 ASN A N 1
ATOM 702 C CA . ASN A 1 88 ? 4.394 -7.881 3.119 1.00 94.69 88 ASN A CA 1
ATOM 703 C C . ASN A 1 88 ? 5.303 -8.666 2.173 1.00 94.69 88 ASN A C 1
ATOM 705 O O . ASN A 1 88 ? 5.500 -9.861 2.383 1.00 94.69 88 ASN A O 1
ATOM 709 N N . ALA A 1 89 ? 5.889 -8.014 1.166 1.00 92.56 89 ALA A N 1
ATOM 710 C CA . ALA A 1 89 ? 6.819 -8.670 0.250 1.00 92.56 89 ALA A CA 1
ATOM 711 C C . ALA A 1 89 ? 8.068 -9.173 0.991 1.00 92.56 89 ALA A C 1
ATOM 713 O O . ALA A 1 89 ? 8.449 -10.330 0.829 1.00 92.56 89 ALA A O 1
ATOM 714 N N . ALA A 1 90 ? 8.659 -8.344 1.856 1.00 93.12 90 ALA A N 1
ATOM 715 C CA . ALA A 1 90 ? 9.816 -8.707 2.668 1.00 93.12 90 ALA A CA 1
ATOM 716 C C . ALA A 1 90 ? 9.526 -9.905 3.581 1.00 93.12 90 ALA A C 1
ATOM 718 O O . ALA A 1 90 ? 10.312 -10.854 3.614 1.00 93.12 90 ALA A O 1
ATOM 719 N N . ARG A 1 91 ? 8.368 -9.907 4.253 1.00 92.12 91 ARG A N 1
ATOM 720 C CA . ARG A 1 91 ? 7.919 -11.016 5.102 1.00 92.12 91 ARG A CA 1
ATOM 721 C C . ARG A 1 91 ? 7.686 -12.306 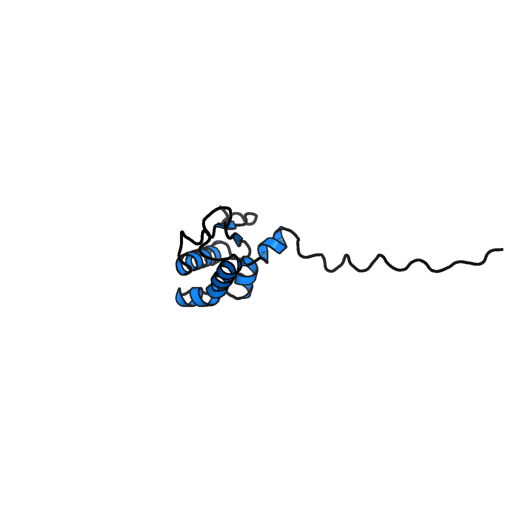4.311 1.00 92.12 91 ARG A C 1
ATOM 723 O O . ARG A 1 91 ? 8.115 -13.368 4.749 1.00 92.12 91 ARG A O 1
ATOM 730 N N . LEU A 1 92 ? 7.022 -12.231 3.156 1.00 90.75 92 LEU A N 1
ATOM 731 C CA . LEU A 1 92 ? 6.713 -13.399 2.315 1.00 90.75 92 LEU A CA 1
ATOM 732 C C . LEU A 1 92 ? 7.961 -14.019 1.689 1.00 90.75 92 LEU A C 1
ATOM 734 O O . LEU A 1 92 ? 8.060 -15.238 1.580 1.00 90.75 92 LEU A O 1
ATOM 738 N N . MET A 1 93 ? 8.912 -13.174 1.301 1.00 89.75 93 MET A N 1
ATOM 739 C CA . MET A 1 93 ? 10.168 -13.581 0.676 1.00 89.75 93 MET A CA 1
ATOM 740 C C . MET A 1 93 ? 11.275 -13.868 1.701 1.00 89.75 93 MET A C 1
ATOM 742 O O . MET A 1 93 ? 12.395 -14.179 1.303 1.00 89.75 93 MET A O 1
ATOM 746 N N . ALA A 1 94 ? 10.974 -13.758 3.002 1.00 89.38 94 ALA A N 1
ATOM 747 C CA . ALA A 1 94 ? 11.928 -13.910 4.100 1.00 89.38 94 ALA A CA 1
ATOM 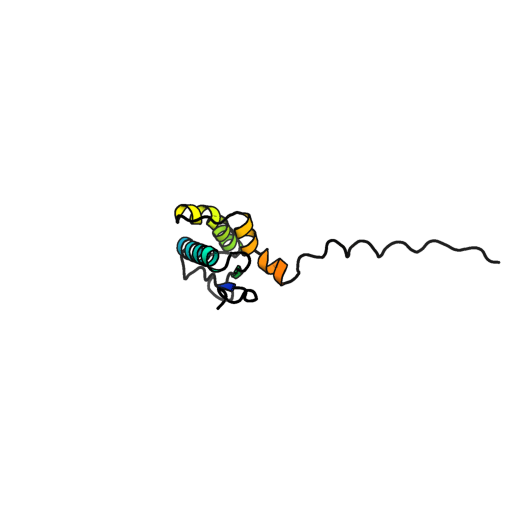748 C C . ALA A 1 94 ? 13.206 -13.061 3.913 1.00 89.38 94 ALA A C 1
ATOM 750 O O . ALA A 1 94 ? 14.318 -13.519 4.172 1.00 89.38 94 ALA A O 1
ATOM 751 N N . LEU A 1 95 ? 13.045 -11.820 3.435 1.00 83.06 95 LEU A N 1
ATOM 752 C CA . LEU A 1 95 ? 14.152 -10.878 3.208 1.00 83.06 95 LEU A CA 1
ATOM 753 C C . LEU A 1 95 ? 14.634 -10.223 4.505 1.00 83.06 95 LEU A C 1
ATOM 755 O O . LEU A 1 95 ? 15.761 -9.730 4.571 1.00 83.06 95 LEU A O 1
ATOM 759 N N . GLU A 1 96 ? 13.804 -10.242 5.548 1.00 65.75 96 GLU A N 1
ATOM 760 C CA . GLU A 1 96 ? 14.242 -9.924 6.900 1.00 65.75 96 GLU A CA 1
ATOM 761 C C . GLU A 1 96 ? 15.184 -11.033 7.372 1.00 65.75 96 GLU A C 1
ATOM 763 O O . GLU A 1 96 ? 14.788 -12.163 7.658 1.00 65.75 96 GLU A O 1
ATOM 768 N N . THR A 1 97 ? 16.475 -10.714 7.393 1.00 52.31 97 THR A N 1
ATOM 769 C CA . THR A 1 97 ? 17.507 -11.612 7.909 1.00 52.31 97 THR A CA 1
ATOM 770 C C . THR A 1 97 ? 17.153 -11.988 9.351 1.00 52.31 97 THR A C 1
ATOM 772 O O . THR A 1 97 ? 16.801 -11.095 10.126 1.00 52.31 97 THR A O 1
ATOM 775 N N . PRO A 1 98 ? 17.277 -13.263 9.765 1.00 48.28 98 PRO A N 1
ATOM 776 C CA . PRO A 1 98 ? 17.105 -13.611 11.164 1.00 48.28 98 PRO A CA 1
ATOM 777 C C . PRO A 1 98 ? 18.081 -12.778 11.994 1.00 48.28 98 PRO A C 1
ATOM 779 O O . PRO A 1 98 ? 19.295 -12.820 11.762 1.00 48.28 98 PRO A O 1
ATOM 782 N N . VAL A 1 99 ? 17.563 -12.046 12.980 1.00 53.72 99 VAL A N 1
ATOM 783 C CA . VAL A 1 99 ? 18.366 -11.519 14.086 1.00 53.72 99 VAL A CA 1
ATOM 784 C C . VAL A 1 99 ? 18.966 -12.738 14.797 1.00 53.72 99 VAL A C 1
ATOM 786 O O . VAL A 1 99 ? 18.340 -13.323 15.673 1.00 53.72 99 VAL A O 1
ATOM 789 N N . GLY A 1 100 ? 20.133 -13.211 14.346 1.00 47.69 100 GLY A N 1
ATOM 790 C CA . GLY A 1 100 ? 20.735 -14.427 14.901 1.00 47.69 100 GLY A CA 1
ATOM 791 C C . GLY A 1 100 ? 21.791 -15.167 14.078 1.00 47.69 100 GLY A C 1
ATOM 792 O O . GLY A 1 100 ? 22.456 -16.023 14.649 1.00 47.69 100 GLY A O 1
ATOM 793 N N . VAL A 1 101 ? 22.028 -14.861 12.795 1.00 49.38 101 VAL A N 1
ATOM 794 C CA . VAL A 1 101 ? 23.069 -15.570 12.000 1.00 49.38 101 VAL A CA 1
ATOM 795 C C . VAL A 1 101 ? 24.281 -14.675 11.699 1.00 49.38 101 VAL A C 1
ATOM 797 O O . VAL A 1 101 ? 24.845 -14.694 10.612 1.00 49.38 101 VAL A O 1
ATOM 800 N N . GLY A 1 102 ? 24.682 -13.857 12.678 1.00 45.28 102 GLY A N 1
ATOM 801 C CA . GLY A 1 102 ? 25.797 -12.904 12.549 1.00 45.28 102 GLY A CA 1
ATOM 802 C C . GLY A 1 102 ? 26.827 -12.926 13.682 1.00 45.28 102 GLY A C 1
ATOM 803 O O . GLY A 1 102 ? 27.718 -12.083 13.693 1.00 45.28 102 GLY A O 1
ATOM 804 N N . ALA A 1 103 ? 26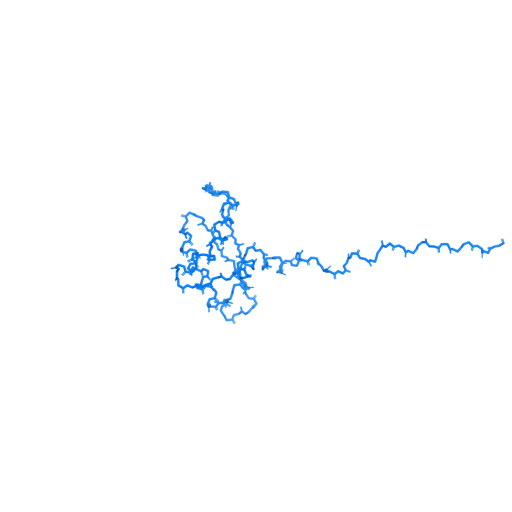.736 -13.857 14.639 1.00 46.69 103 ALA A N 1
ATOM 805 C CA . ALA A 1 103 ? 27.637 -13.891 15.795 1.00 46.69 103 ALA A CA 1
ATOM 806 C C . ALA A 1 103 ? 27.968 -15.320 16.265 1.00 46.69 103 ALA A C 1
ATOM 808 O O . ALA A 1 103 ? 27.784 -15.655 17.426 1.00 46.69 103 ALA A O 1
ATOM 809 N N . SER A 1 104 ? 28.459 -16.185 15.374 1.00 47.62 104 SER A N 1
ATOM 810 C CA . SER A 1 104 ? 29.237 -17.365 15.790 1.00 47.62 104 SER A CA 1
ATOM 811 C C . SER A 1 104 ? 30.092 -17.889 14.638 1.00 47.62 104 SER A C 1
ATOM 813 O O . SER A 1 104 ? 29.849 -18.947 14.072 1.00 47.62 104 SER A O 1
ATOM 815 N N . ALA A 1 105 ? 31.077 -17.094 14.227 1.00 45.69 105 ALA A N 1
ATOM 816 C CA . ALA A 1 105 ? 32.186 -17.574 13.404 1.00 45.69 105 ALA A CA 1
ATOM 817 C C . ALA A 1 105 ? 33.377 -16.620 13.537 1.00 45.69 105 ALA A C 1
ATOM 819 O O . ALA A 1 105 ? 33.886 -16.083 12.556 1.00 45.69 105 ALA A O 1
ATOM 820 N N . ARG A 1 106 ? 33.793 -16.337 14.773 1.00 48.09 106 ARG A N 1
ATOM 821 C CA . ARG A 1 106 ? 35.118 -15.781 15.055 1.00 48.09 106 ARG A CA 1
ATOM 822 C C . ARG A 1 106 ? 35.480 -16.078 16.508 1.00 48.09 106 ARG A C 1
ATOM 824 O O . ARG A 1 106 ? 34.706 -15.780 17.406 1.00 48.09 106 ARG A O 1
ATOM 831 N N . SER A 1 107 ? 36.677 -16.634 16.687 1.00 42.91 107 SER A N 1
ATOM 832 C CA . SER A 1 107 ? 37.325 -17.032 17.944 1.00 42.91 107 SER A CA 1
ATOM 833 C C . SER A 1 107 ? 37.105 -18.477 18.408 1.00 42.91 107 SER A C 1
ATOM 835 O O . SER A 1 107 ? 36.327 -18.777 19.306 1.00 42.91 107 SER A O 1
ATOM 837 N N . SER A 1 108 ? 37.887 -19.384 17.824 1.00 40.28 108 SER A N 1
ATOM 838 C CA . SER A 1 108 ? 38.527 -20.479 18.567 1.00 40.28 108 SER A CA 1
ATOM 839 C C . SER A 1 108 ? 39.850 -20.813 17.885 1.00 40.28 108 SER A C 1
ATOM 841 O O . SER A 1 108 ? 40.038 -21.867 17.292 1.00 40.28 108 SER A O 1
ATOM 843 N N . SER A 1 109 ? 40.765 -19.853 17.935 1.00 46.75 109 SER A N 1
ATOM 844 C CA . SER A 1 109 ? 42.191 -20.092 17.748 1.00 46.75 109 SER A CA 1
ATOM 845 C C . SER A 1 109 ? 42.882 -19.480 18.956 1.00 46.75 109 SER A C 1
ATOM 847 O O . SER A 1 109 ? 43.294 -18.327 18.915 1.00 46.75 109 SER A O 1
ATOM 849 N N . ASN A 1 110 ? 42.925 -20.243 20.048 1.00 38.81 110 ASN A N 1
ATOM 850 C CA . ASN A 1 110 ? 43.854 -20.017 21.145 1.00 38.81 110 ASN A CA 1
ATOM 851 C C . ASN A 1 110 ? 44.588 -21.327 21.429 1.00 38.81 110 ASN A C 1
ATOM 853 O O . ASN A 1 110 ? 43.997 -22.299 21.887 1.00 38.81 110 ASN A O 1
ATOM 857 N N . ASN A 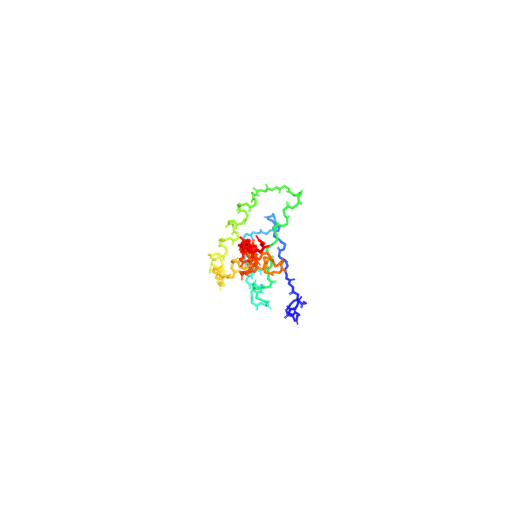1 111 ? 45.871 -21.297 21.073 1.00 43.47 111 ASN A N 1
ATOM 858 C CA . ASN A 1 111 ? 47.020 -21.930 21.704 1.00 43.47 111 ASN A CA 1
ATOM 859 C C . ASN A 1 111 ? 46.780 -23.140 22.614 1.00 43.47 111 ASN A C 1
ATOM 861 O O . ASN A 1 111 ? 46.266 -23.038 23.726 1.00 43.47 111 ASN A O 1
ATOM 865 N N . THR A 1 112 ? 47.382 -24.255 22.213 1.00 39.25 112 THR A N 1
ATOM 866 C CA . THR A 1 112 ? 48.059 -25.141 23.161 1.00 39.25 112 THR A CA 1
ATOM 867 C C . THR A 1 112 ? 49.425 -25.479 22.570 1.00 39.25 112 THR A C 1
ATOM 869 O O . THR A 1 112 ? 49.583 -26.454 21.840 1.00 39.25 112 THR A O 1
ATOM 872 N N . GLU A 1 113 ? 50.400 -24.607 22.824 1.00 44.28 113 GLU A N 1
ATOM 873 C CA . GLU A 1 113 ? 51.790 -25.046 22.945 1.00 44.28 113 GLU A CA 1
ATOM 874 C C . GLU A 1 113 ? 51.963 -25.778 24.287 1.00 44.28 113 GLU A C 1
ATOM 876 O O . GLU A 1 113 ? 51.154 -25.614 25.198 1.00 44.28 113 GLU A O 1
ATOM 881 N N . GLU A 1 114 ? 53.037 -26.564 24.367 1.00 42.38 114 GLU A N 1
ATOM 882 C CA . GLU A 1 114 ? 53.513 -27.395 25.485 1.00 42.38 114 GLU A CA 1
ATOM 883 C C . GLU A 1 114 ? 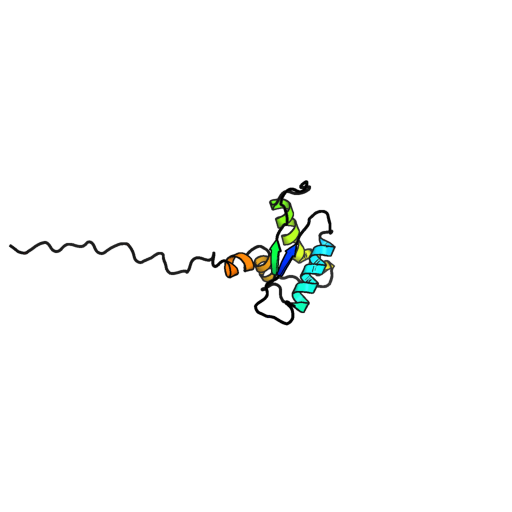53.025 -28.851 25.541 1.00 42.38 114 GLU A C 1
ATOM 885 O O . GLU A 1 114 ? 52.243 -29.256 26.396 1.00 42.38 114 GLU A O 1
ATOM 890 N N . ARG A 1 115 ? 53.638 -29.689 24.692 1.00 41.25 115 ARG A N 1
ATOM 891 C CA . ARG A 1 115 ? 54.302 -30.927 25.147 1.00 41.25 115 ARG A CA 1
ATOM 892 C C . ARG A 1 115 ? 55.493 -31.252 24.245 1.00 41.25 115 ARG A C 1
ATOM 894 O O . ARG A 1 115 ? 55.293 -31.819 23.170 1.00 41.25 115 ARG A O 1
ATOM 901 N N . LYS A 1 116 ? 56.703 -30.950 24.719 1.00 40.97 116 LYS A N 1
ATOM 902 C CA . LYS A 1 116 ? 57.871 -31.850 24.767 1.00 40.97 116 LYS A CA 1
ATOM 903 C C . LYS A 1 116 ? 59.076 -31.136 25.355 1.00 40.97 116 LYS A C 1
ATOM 905 O O . LYS A 1 116 ? 59.333 -29.996 24.924 1.00 40.97 116 LYS A O 1
#

Secondary structure (DSSP, 8-state):
-TTT-TT--EEEE--TTTS-HHHHHHHHHHHHHHH-GGGEEEE---SSS--SS-HHHHHHHHHTHHHHHHHTT----HHHHHIIIIIHHHHHTT-S--TTSSSSSS----------

Foldseek 3Di:
DLLPDVPAAEEDAAAVVPDDLLRVLVVVQVCCVRHRLLRYEYDNNPPPDDDPDDPVVVLVSLQCSQVSQVVVVHGDDPVSSVSHSCVSVCVVVVVPDPPPPPPPDDDDDDDDDDDD

Radius of gyration: 22.05 Å; chains: 1; bounding box: 72×44×47 Å

pLDDT: mean 81.32, std 18.6, range [38.81, 97.5]